Protein AF-A0AAW6PSM6-F1 (afdb_monomer_lite)

Foldseek 3Di:
DDPCDPVLVVVLVVLLCQQQNDQDPVPFDPDPLLVLLVVLLVLLVVLQVVLVVCVVVVHPCNVVSNVSSVVSNVVSCCSVPPPRRQRRNQVSCVVSVLDDPPDGDDPVCSVVSSVVSCCVSVVPD

Secondary structure (DSSP, 8-state):
-----HHHHHHHHHHHHHHHS---GGGS---HHHHHHHHHHHHHHHHHHHHHHHHHTT-TTHHHHHHHHHHHHHHHHHIIIIIIHHHHHHHHHHHTTSS-TTPPP-GGGHHHHHHHHHHHHHS--

pLDDT: mean 81.54, std 12.18, range [36.94, 96.75]

Sequence (125 aa):
MEILTLEKIETVAMKYNLAFGPSTIASGPNTKTYKLAIGFILLTVVFMVGSFAAQVADSKLTLPLCLIAAMFELIALYLLARRYEPEYRQFMLKKHGILGRETTYSRNRLEDYKSAWLKQHINAS

Radius of gyration: 21.11 Å; chains: 1; bounding box: 46×30×60 Å

Organism: Pseudomonas putida (NCBI:txid303)

Structure (mmCIF, N/CA/C/O backbone):
data_AF-A0AAW6PSM6-F1
#
_entry.id   AF-A0AAW6PSM6-F1
#
loop_
_atom_site.group_PDB
_atom_site.id
_atom_site.type_symbol
_atom_site.label_atom_id
_atom_site.label_alt_id
_atom_site.label_comp_id
_atom_site.label_asym_id
_atom_site.label_entity_id
_atom_site.label_seq_id
_atom_site.pdbx_PDB_ins_code
_atom_site.Cartn_x
_atom_site.Cartn_y
_atom_site.Cartn_z
_atom_site.occupancy
_atom_site.B_iso_or_equiv
_atom_site.auth_seq_id
_atom_site.auth_comp_id
_atom_site.auth_asym_id
_atom_site.auth_atom_id
_atom_site.pdbx_PDB_model_num
ATOM 1 N N . MET A 1 1 ? -30.497 11.644 27.706 1.00 42.72 1 MET A N 1
ATOM 2 C CA . MET A 1 1 ? -30.311 11.426 26.258 1.00 42.72 1 MET A CA 1
ATOM 3 C C . MET A 1 1 ? -29.526 12.634 25.765 1.00 42.72 1 MET A C 1
ATOM 5 O O . MET A 1 1 ? -30.122 13.686 25.575 1.00 42.72 1 MET A O 1
ATOM 9 N N . GLU A 1 2 ? -28.189 12.560 25.761 1.00 50.28 2 GLU A N 1
ATOM 10 C CA . GLU A 1 2 ? -27.368 13.675 25.264 1.00 50.28 2 GLU A CA 1
ATOM 11 C C . GLU A 1 2 ? -27.662 13.874 23.776 1.00 50.28 2 GLU A C 1
ATOM 13 O O . GLU A 1 2 ? -27.667 12.918 23.001 1.00 50.28 2 GLU A O 1
ATOM 18 N N . ILE A 1 3 ? -27.937 15.114 23.381 1.00 57.00 3 ILE A N 1
ATOM 19 C CA . ILE A 1 3 ? -28.139 15.474 21.982 1.00 57.00 3 ILE A CA 1
ATOM 20 C C . ILE A 1 3 ? -26.782 15.302 21.294 1.00 57.00 3 ILE A C 1
ATOM 22 O O . ILE A 1 3 ? -25.836 16.031 21.589 1.00 57.00 3 ILE A O 1
ATOM 26 N N . LEU A 1 4 ? -26.672 14.318 20.399 1.00 58.03 4 LEU A N 1
ATOM 27 C CA . LEU A 1 4 ? -25.551 14.200 19.471 1.00 58.03 4 LEU A CA 1
ATOM 28 C C . LEU A 1 4 ? -25.533 15.462 18.599 1.00 58.03 4 LEU A C 1
ATOM 30 O O . LEU A 1 4 ? -26.280 15.574 17.630 1.00 58.03 4 LEU A O 1
ATOM 34 N N . THR A 1 5 ? -24.719 16.443 18.979 1.00 72.00 5 THR A N 1
ATOM 35 C CA . THR A 1 5 ? -24.484 17.634 18.165 1.00 72.00 5 THR A CA 1
ATOM 36 C C . THR A 1 5 ? -23.773 17.228 16.874 1.00 72.00 5 THR A C 1
ATOM 38 O O . THR A 1 5 ? -22.952 16.307 16.870 1.00 72.00 5 THR A O 1
ATOM 41 N N . LEU A 1 6 ? -24.087 17.915 15.771 1.00 73.25 6 LEU A N 1
ATOM 42 C CA . LEU A 1 6 ? -23.507 17.658 14.445 1.00 73.25 6 LEU A CA 1
ATOM 43 C C . LEU A 1 6 ? -21.970 17.579 14.505 1.00 73.25 6 LEU A C 1
ATOM 45 O O . LEU A 1 6 ? -21.369 16.643 13.991 1.00 73.25 6 LEU A O 1
ATOM 49 N N . GLU A 1 7 ? -21.354 18.493 15.253 1.00 76.69 7 GLU A N 1
ATOM 50 C CA . GLU A 1 7 ? -19.906 18.573 15.468 1.00 76.69 7 GLU A CA 1
ATOM 51 C C . GLU A 1 7 ? -19.322 17.325 16.164 1.00 76.69 7 GLU A C 1
ATOM 53 O O . GLU A 1 7 ? -18.235 16.846 15.820 1.00 76.69 7 GLU A O 1
ATOM 58 N N . LYS A 1 8 ? -20.060 16.732 17.116 1.00 73.50 8 LYS A N 1
ATOM 59 C CA . LYS A 1 8 ? -19.659 15.499 17.817 1.00 73.50 8 LYS A CA 1
ATOM 60 C C . LYS A 1 8 ? -19.723 14.305 16.858 1.00 73.50 8 LYS A C 1
ATOM 62 O O . LYS A 1 8 ? -18.815 13.475 16.863 1.00 73.50 8 LYS A O 1
ATOM 67 N N . ILE A 1 9 ? -20.738 14.254 15.988 1.00 77.75 9 ILE A N 1
ATOM 68 C CA . ILE A 1 9 ? -20.869 13.231 14.936 1.00 77.75 9 ILE A CA 1
ATOM 69 C C . ILE A 1 9 ? -19.734 13.355 13.914 1.00 77.75 9 ILE A C 1
ATOM 71 O O . ILE A 1 9 ? -19.083 12.356 13.611 1.00 77.75 9 ILE A O 1
ATOM 75 N N . GLU A 1 10 ? -19.453 14.560 13.419 1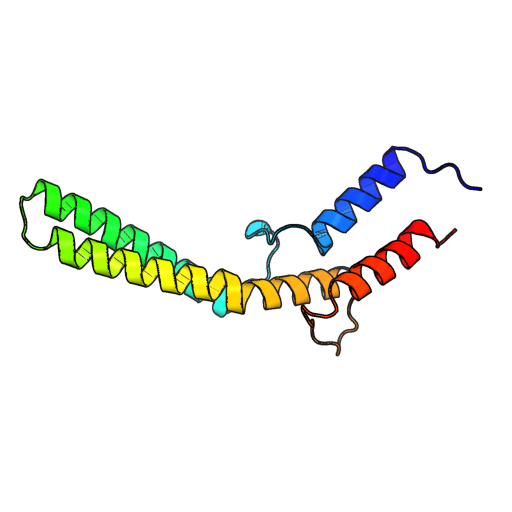.00 78.75 10 GLU A N 1
ATOM 76 C CA . GLU A 1 10 ? -18.374 14.811 12.454 1.00 78.75 10 GLU A CA 1
ATOM 77 C C . GLU A 1 10 ? -17.007 14.426 13.022 1.00 78.75 10 GLU A C 1
ATOM 79 O O . GLU A 1 10 ? -16.227 13.724 12.373 1.00 78.75 10 GLU A O 1
ATOM 84 N N . THR A 1 11 ? -16.745 14.787 14.279 1.00 80.06 11 THR A N 1
ATOM 85 C CA . THR A 1 11 ? -15.505 14.422 14.973 1.00 80.06 11 THR A CA 1
ATOM 86 C C . THR A 1 11 ? -15.357 12.903 15.107 1.00 80.06 11 THR A C 1
ATOM 88 O O . THR A 1 11 ? -14.270 12.354 14.894 1.00 80.06 11 THR A O 1
ATOM 91 N N . VAL A 1 12 ? -16.439 12.195 15.446 1.00 79.19 12 VAL A N 1
ATOM 92 C CA . VAL A 1 12 ? -16.444 10.727 15.542 1.00 79.19 12 VAL A CA 1
ATOM 93 C C . VAL A 1 12 ? -16.253 10.092 14.162 1.00 79.19 12 VAL A C 1
ATOM 95 O O . VAL A 1 12 ? -15.438 9.179 14.027 1.00 79.19 12 VAL A O 1
ATOM 98 N N . ALA A 1 13 ? -16.914 10.603 13.124 1.00 78.50 13 ALA A N 1
ATOM 99 C CA . ALA A 1 13 ? -16.772 10.121 11.752 1.00 78.50 13 ALA A CA 1
ATOM 100 C C . ALA A 1 13 ? -15.347 10.325 11.211 1.00 78.50 13 ALA A C 1
ATOM 102 O O . ALA A 1 13 ? -14.784 9.416 10.600 1.00 78.50 13 ALA A O 1
ATOM 103 N N . MET A 1 14 ? -14.718 11.469 11.497 1.00 78.75 14 MET A N 1
ATOM 104 C CA . MET A 1 14 ? -13.318 11.724 11.146 1.00 78.75 14 MET A CA 1
ATOM 105 C C . MET A 1 14 ? -12.370 10.733 11.824 1.00 78.75 14 MET A C 1
ATOM 107 O O . MET A 1 14 ? -11.510 10.153 11.159 1.00 78.75 14 MET A O 1
ATOM 111 N N . LYS A 1 15 ? -12.534 10.489 13.132 1.00 76.88 15 LYS A N 1
ATOM 112 C CA . LYS A 1 15 ? -11.720 9.503 13.867 1.00 76.88 15 LYS A CA 1
ATOM 113 C C . LYS A 1 15 ? -11.941 8.081 13.352 1.00 76.88 15 LYS A C 1
ATOM 115 O O . LYS A 1 15 ? -10.980 7.327 13.206 1.00 76.88 15 LYS A O 1
ATOM 120 N N . TYR A 1 16 ? -13.183 7.737 13.019 1.00 80.00 16 TYR A N 1
ATOM 121 C CA . TYR A 1 16 ? -13.517 6.455 12.410 1.00 80.00 16 TYR A CA 1
ATOM 122 C C . TYR A 1 1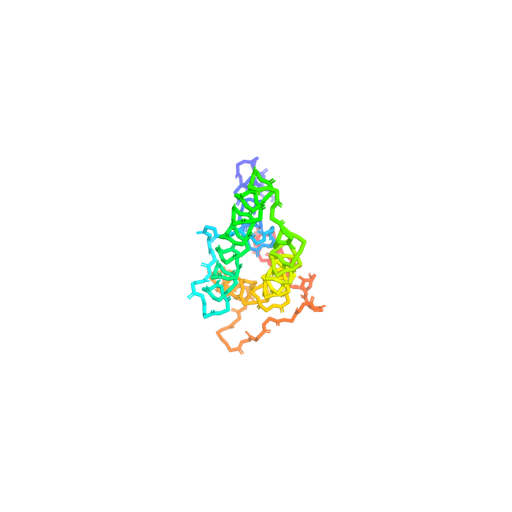6 ? -12.840 6.291 11.046 1.00 80.00 16 TYR A C 1
ATOM 124 O O . TYR A 1 16 ? -12.218 5.264 10.785 1.00 80.00 16 TYR A O 1
ATOM 132 N N . ASN A 1 17 ? -12.897 7.315 10.192 1.00 79.25 17 ASN A N 1
ATOM 133 C CA . ASN A 1 17 ? -12.261 7.286 8.879 1.00 79.25 17 ASN A CA 1
ATOM 134 C C . ASN A 1 17 ? -10.730 7.222 8.984 1.00 79.25 17 ASN A C 1
ATOM 136 O O . ASN A 1 17 ? -10.085 6.529 8.207 1.00 79.25 17 ASN A O 1
ATOM 140 N N . LEU A 1 18 ? -10.127 7.865 9.983 1.00 75.19 18 LEU A N 1
ATOM 141 C CA . LEU A 1 18 ? -8.695 7.716 10.239 1.00 75.19 18 LEU A CA 1
ATOM 142 C C . LEU A 1 18 ? -8.338 6.278 10.646 1.00 75.19 18 LEU A C 1
ATOM 144 O O . LEU A 1 18 ? -7.359 5.731 10.148 1.00 75.19 18 LEU A O 1
ATOM 148 N N . ALA A 1 19 ? -9.122 5.635 11.514 1.00 74.44 19 ALA A N 1
ATOM 149 C CA . ALA A 1 19 ? -8.832 4.278 11.981 1.00 74.44 19 ALA A CA 1
ATOM 150 C C . ALA A 1 19 ? -9.157 3.180 10.943 1.00 74.44 19 ALA A C 1
ATOM 152 O O . ALA A 1 19 ? -8.398 2.218 10.786 1.00 74.44 19 ALA A O 1
ATOM 153 N N . PHE A 1 20 ? -10.275 3.317 10.226 1.00 79.25 20 PHE A N 1
ATOM 154 C CA . PHE A 1 20 ? -10.859 2.272 9.374 1.00 79.25 20 PHE A CA 1
ATOM 155 C C . PHE A 1 20 ? -10.974 2.648 7.891 1.00 79.25 20 PHE A C 1
ATOM 157 O O . PHE A 1 20 ? -11.246 1.776 7.062 1.00 79.25 20 PHE A O 1
ATOM 164 N N . GLY A 1 21 ? -10.707 3.899 7.526 1.00 73.44 21 GLY A N 1
ATOM 165 C CA . GLY A 1 21 ? -10.724 4.365 6.141 1.00 73.44 21 GLY A CA 1
ATOM 166 C C . GLY A 1 21 ? -9.593 3.785 5.286 1.00 73.44 21 GLY A C 1
ATOM 167 O O . GLY A 1 21 ? -8.820 2.943 5.757 1.00 73.44 21 GLY A O 1
ATOM 168 N N . PRO A 1 22 ? -9.510 4.175 4.006 1.00 71.38 22 PRO A N 1
ATOM 169 C CA . PRO A 1 22 ? -8.480 3.700 3.088 1.00 71.38 22 PRO A CA 1
ATOM 170 C C . PRO A 1 22 ? -7.073 3.974 3.625 1.00 71.38 22 PRO A C 1
ATOM 172 O O . PRO A 1 22 ? -6.830 4.996 4.268 1.00 71.38 22 PRO A O 1
ATOM 175 N N . SER A 1 23 ? -6.129 3.077 3.338 1.00 65.25 23 SER A N 1
ATOM 176 C CA . SER A 1 23 ? -4.735 3.287 3.718 1.00 65.25 23 SER A CA 1
ATOM 177 C C . SER A 1 23 ? -4.185 4.531 3.030 1.00 65.25 23 SER A C 1
ATOM 179 O O . SER A 1 23 ? -4.065 4.560 1.805 1.00 65.25 23 SER A O 1
ATOM 181 N N . THR A 1 24 ? -3.831 5.547 3.812 1.00 65.50 24 THR A N 1
ATOM 182 C CA . THR A 1 24 ? -3.184 6.748 3.283 1.00 65.50 24 THR A CA 1
ATOM 183 C C . THR A 1 24 ? -1.683 6.663 3.502 1.00 65.50 24 THR A C 1
ATOM 185 O O . THR A 1 24 ? -1.206 6.488 4.623 1.00 65.50 24 THR A O 1
ATOM 188 N N . ILE A 1 25 ? -0.931 6.830 2.415 1.00 61.53 25 ILE A N 1
ATOM 189 C CA . ILE A 1 25 ? 0.537 6.803 2.417 1.00 61.53 25 ILE A CA 1
ATOM 190 C C . ILE A 1 25 ? 1.117 7.842 3.399 1.00 61.53 25 ILE A C 1
ATOM 192 O O . ILE A 1 25 ? 2.121 7.582 4.055 1.00 61.53 25 ILE A O 1
ATOM 196 N N . ALA A 1 26 ? 0.445 8.985 3.573 1.00 61.97 26 ALA A N 1
ATOM 197 C CA . ALA A 1 26 ? 0.898 10.080 4.432 1.00 61.97 26 ALA A CA 1
ATOM 198 C C . ALA A 1 26 ? 0.851 9.783 5.945 1.00 61.97 26 ALA A C 1
ATOM 200 O O . ALA A 1 26 ? 1.595 10.393 6.707 1.00 61.97 26 ALA A O 1
ATOM 201 N N . SER A 1 27 ? -0.018 8.872 6.400 1.00 63.53 27 SER A N 1
ATOM 202 C CA . SER A 1 27 ? -0.213 8.588 7.835 1.00 63.53 27 SER A CA 1
ATOM 203 C C . SER A 1 27 ? 0.316 7.218 8.268 1.00 63.53 27 SER A C 1
ATOM 205 O O . SER A 1 27 ? 0.165 6.825 9.428 1.00 63.53 27 SER A O 1
ATOM 207 N N . GLY A 1 28 ? 0.915 6.484 7.331 1.00 67.19 28 GLY A N 1
ATOM 208 C CA . GLY A 1 28 ? 1.297 5.098 7.519 1.00 67.19 28 GLY A CA 1
ATOM 209 C C . GLY A 1 28 ? 2.674 4.897 8.151 1.00 67.19 28 GLY A C 1
ATOM 210 O O . GLY A 1 28 ? 3.531 5.781 8.109 1.00 67.19 28 GLY A O 1
ATOM 211 N N . PRO A 1 29 ? 2.921 3.717 8.744 1.00 78.19 29 PRO A N 1
ATOM 212 C CA . PRO A 1 29 ? 4.220 3.395 9.314 1.00 78.19 29 PRO A CA 1
ATOM 213 C C . PRO A 1 29 ? 5.276 3.269 8.206 1.00 78.19 29 PRO A C 1
ATOM 215 O O . PRO A 1 29 ? 5.020 2.690 7.150 1.00 78.19 29 PRO A O 1
ATOM 218 N N . ASN A 1 30 ? 6.486 3.774 8.455 1.00 82.38 30 ASN A N 1
ATOM 219 C CA . ASN A 1 30 ? 7.604 3.686 7.511 1.00 82.38 30 ASN A CA 1
ATOM 220 C C . ASN A 1 30 ? 8.315 2.323 7.623 1.00 82.38 30 ASN A C 1
ATOM 222 O O . ASN A 1 30 ? 9.442 2.219 8.116 1.00 82.38 30 ASN A O 1
ATOM 226 N N . THR A 1 31 ? 7.616 1.255 7.234 1.00 85.44 31 THR A N 1
ATOM 227 C CA . THR A 1 31 ? 8.107 -0.125 7.346 1.00 85.44 31 THR A CA 1
ATOM 228 C C . THR A 1 31 ? 9.073 -0.487 6.216 1.00 85.44 31 THR A C 1
ATOM 230 O O . THR A 1 31 ? 9.147 0.182 5.184 1.00 85.44 31 THR A O 1
ATOM 233 N N . LYS A 1 32 ? 9.839 -1.575 6.386 1.00 87.12 32 LYS A N 1
ATOM 234 C CA . LYS A 1 32 ? 10.717 -2.093 5.317 1.00 87.12 32 LYS A CA 1
ATOM 235 C C . LYS A 1 32 ? 9.916 -2.435 4.056 1.00 87.12 32 LYS A C 1
ATOM 237 O O . LYS A 1 32 ? 10.360 -2.116 2.959 1.00 87.12 32 LYS A O 1
ATOM 242 N N . THR A 1 33 ? 8.731 -3.021 4.226 1.00 87.50 33 THR A N 1
ATOM 243 C CA . THR A 1 33 ? 7.784 -3.342 3.152 1.00 87.50 33 THR A CA 1
ATOM 244 C C . THR A 1 33 ? 7.387 -2.097 2.363 1.00 87.50 33 THR A C 1
ATOM 246 O O . THR A 1 33 ? 7.447 -2.109 1.136 1.00 87.50 33 THR A O 1
ATOM 249 N N . TYR A 1 34 ? 7.046 -1.007 3.059 1.00 87.12 34 TYR A N 1
ATOM 250 C CA . TYR A 1 34 ? 6.728 0.273 2.429 1.00 87.12 34 TYR A CA 1
ATOM 251 C C . TYR A 1 34 ? 7.900 0.807 1.601 1.00 87.12 34 TYR A C 1
ATOM 253 O O . TYR A 1 34 ? 7.741 1.101 0.420 1.00 87.12 34 TYR A O 1
ATOM 261 N N . LYS A 1 35 ? 9.102 0.864 2.191 1.00 87.94 35 LYS A N 1
ATOM 262 C CA . LYS A 1 35 ? 10.308 1.338 1.493 1.00 87.94 35 LYS A CA 1
ATOM 263 C C . LYS A 1 35 ? 10.617 0.509 0.247 1.00 87.94 35 LYS A C 1
ATOM 265 O O . LYS A 1 35 ? 10.950 1.077 -0.788 1.00 87.94 35 LYS A O 1
ATOM 270 N N . LEU A 1 36 ? 10.479 -0.815 0.338 1.00 90.88 36 LEU A N 1
ATOM 271 C CA . LEU A 1 36 ? 10.653 -1.714 -0.804 1.00 90.88 36 LEU A CA 1
ATOM 272 C C . LEU A 1 36 ? 9.620 -1.439 -1.898 1.00 90.88 36 LEU A C 1
ATOM 274 O O . LEU A 1 36 ? 10.001 -1.307 -3.056 1.00 90.88 36 LEU A O 1
ATOM 278 N N . ALA A 1 37 ? 8.339 -1.300 -1.546 1.00 90.00 37 ALA A N 1
ATOM 279 C CA . ALA A 1 37 ? 7.290 -1.002 -2.517 1.00 90.00 37 ALA A CA 1
ATOM 280 C C . ALA A 1 37 ? 7.529 0.331 -3.241 1.00 90.00 37 ALA A C 1
ATOM 282 O O . ALA A 1 37 ? 7.448 0.379 -4.465 1.00 90.00 37 ALA A O 1
ATOM 283 N N . ILE A 1 38 ? 7.903 1.388 -2.511 1.00 91.25 38 ILE A N 1
ATOM 284 C CA . ILE A 1 38 ? 8.277 2.677 -3.111 1.00 91.25 38 ILE A CA 1
ATOM 285 C C . ILE A 1 38 ? 9.498 2.526 -4.027 1.00 91.25 38 ILE A C 1
ATOM 287 O O . ILE A 1 38 ? 9.509 3.086 -5.118 1.00 91.25 38 ILE A O 1
ATOM 291 N N . GLY A 1 39 ? 10.496 1.728 -3.636 1.00 92.62 39 GLY A N 1
ATOM 292 C CA . GLY A 1 39 ? 11.640 1.411 -4.494 1.00 92.62 39 GLY A CA 1
ATOM 293 C C . GLY A 1 39 ? 11.229 0.766 -5.822 1.00 92.62 39 GLY A C 1
ATOM 294 O O . GLY A 1 39 ? 11.699 1.182 -6.877 1.00 92.62 39 GLY A O 1
ATOM 295 N N . PHE A 1 40 ? 10.302 -0.194 -5.792 1.00 94.81 40 PHE A N 1
ATOM 296 C CA . PHE A 1 40 ? 9.764 -0.818 -7.005 1.00 94.81 40 PHE A CA 1
ATOM 297 C C . PHE A 1 40 ? 8.934 0.147 -7.864 1.00 94.81 40 PHE A C 1
ATOM 299 O O . PHE A 1 40 ? 9.028 0.099 -9.090 1.00 94.81 40 PHE A O 1
ATOM 306 N N . ILE A 1 41 ? 8.184 1.069 -7.253 1.00 93.56 41 ILE A N 1
ATOM 307 C CA . ILE A 1 41 ? 7.480 2.135 -7.989 1.00 93.56 41 ILE A CA 1
ATOM 308 C C . ILE A 1 41 ? 8.487 3.048 -8.691 1.00 93.56 41 ILE A C 1
ATOM 310 O O . ILE A 1 41 ? 8.332 3.344 -9.871 1.00 93.56 41 ILE A O 1
ATOM 314 N N . LEU A 1 42 ? 9.556 3.456 -8.004 1.00 95.62 42 LEU A N 1
ATOM 315 C CA . LEU A 1 42 ? 10.605 4.278 -8.609 1.00 95.62 42 LEU A CA 1
ATOM 316 C C . LEU A 1 42 ? 11.285 3.554 -9.776 1.00 95.62 42 LEU A C 1
ATOM 318 O O . LEU A 1 42 ? 11.479 4.153 -10.830 1.00 95.62 42 LEU A O 1
ATOM 322 N N . LEU A 1 43 ? 11.586 2.260 -9.626 1.00 94.88 43 LEU A N 1
ATOM 323 C CA . LEU A 1 43 ? 12.112 1.446 -10.724 1.00 94.88 43 LEU A CA 1
ATOM 324 C C . LEU A 1 43 ? 11.131 1.387 -11.898 1.00 94.88 43 LEU A C 1
ATOM 326 O O . LEU A 1 43 ? 11.541 1.603 -13.033 1.00 94.88 43 LEU A O 1
ATOM 330 N N . THR A 1 44 ? 9.840 1.179 -11.638 1.00 95.75 44 THR A N 1
ATOM 331 C CA . THR A 1 44 ? 8.792 1.210 -12.673 1.00 95.75 44 THR A CA 1
ATOM 332 C C . THR A 1 44 ? 8.868 2.501 -13.486 1.00 95.75 44 THR A C 1
ATOM 334 O O . THR A 1 44 ? 8.949 2.449 -14.711 1.00 95.75 44 THR A O 1
ATOM 337 N N . VAL A 1 45 ? 8.932 3.656 -12.814 1.00 95.50 45 VAL A N 1
ATOM 338 C CA . VAL A 1 45 ? 9.036 4.968 -13.470 1.00 95.50 45 VAL A CA 1
ATOM 339 C C . VAL A 1 45 ? 10.317 5.080 -14.299 1.00 95.50 45 VAL A C 1
ATOM 341 O O . VAL A 1 45 ? 10.260 5.515 -15.446 1.00 95.50 45 VAL A O 1
ATOM 344 N N . VAL A 1 46 ? 11.465 4.651 -13.766 1.00 96.38 46 VAL A N 1
ATOM 345 C CA . VAL A 1 46 ? 12.751 4.690 -14.485 1.00 96.38 46 VAL A CA 1
ATOM 346 C C . VAL A 1 46 ? 12.695 3.862 -15.769 1.00 96.38 46 VAL A C 1
ATOM 348 O O . VAL A 1 46 ? 13.078 4.348 -16.833 1.00 96.38 46 VAL A O 1
ATOM 351 N N . PHE A 1 47 ? 12.185 2.632 -15.698 1.00 94.50 47 PHE A N 1
ATOM 352 C CA . PHE A 1 47 ? 12.068 1.760 -16.867 1.00 94.50 47 PHE A CA 1
ATOM 353 C C . PHE A 1 47 ? 11.011 2.255 -17.859 1.00 94.50 47 PHE A C 1
ATOM 355 O O . PHE A 1 47 ? 11.217 2.143 -19.066 1.00 94.50 47 PHE A O 1
ATOM 362 N N . MET A 1 48 ? 9.929 2.873 -17.381 1.00 94.56 48 MET A N 1
ATOM 363 C CA . MET A 1 48 ? 8.924 3.501 -18.237 1.00 94.56 48 MET A CA 1
ATOM 364 C C . MET A 1 48 ? 9.518 4.685 -19.012 1.00 94.56 48 MET A C 1
ATOM 366 O O . MET A 1 48 ? 9.394 4.737 -20.234 1.00 94.56 48 MET A O 1
ATOM 370 N N . VAL A 1 49 ? 10.248 5.585 -18.346 1.00 94.50 49 VAL A N 1
ATOM 371 C CA . VAL A 1 49 ? 10.965 6.693 -19.007 1.00 94.50 49 VAL A CA 1
ATOM 372 C C . VAL A 1 49 ? 12.009 6.159 -19.991 1.00 94.50 49 VAL A C 1
ATOM 374 O O . VAL A 1 49 ? 12.101 6.643 -21.119 1.00 94.50 49 VAL A O 1
ATOM 377 N N . GLY A 1 50 ? 12.747 5.113 -19.610 1.00 92.75 50 GLY A N 1
ATOM 378 C CA . GLY A 1 50 ? 13.675 4.428 -20.507 1.00 92.75 50 GLY A CA 1
ATOM 379 C C . GLY A 1 50 ? 12.985 3.856 -21.748 1.00 92.75 50 GLY A C 1
ATOM 380 O O . GLY A 1 50 ? 13.516 3.968 -22.851 1.00 92.75 50 GLY A O 1
ATOM 381 N N . SER A 1 51 ? 11.783 3.293 -21.595 1.00 93.69 51 SER A N 1
ATOM 382 C CA . SER A 1 51 ? 11.010 2.758 -22.720 1.00 93.69 51 SER A CA 1
ATOM 383 C C . SER A 1 51 ? 10.578 3.851 -23.700 1.00 93.69 51 SER A C 1
ATOM 385 O O . SER A 1 51 ? 10.678 3.643 -24.909 1.00 93.69 51 SER A O 1
ATOM 387 N N . PHE A 1 52 ? 10.207 5.038 -23.203 1.00 92.19 52 PHE A N 1
ATOM 388 C CA . PHE A 1 52 ? 9.917 6.200 -24.045 1.00 92.19 52 PHE A CA 1
ATOM 389 C C . PHE A 1 52 ? 11.152 6.653 -24.825 1.00 92.19 52 PHE A C 1
ATOM 391 O O . PHE A 1 52 ? 11.069 6.860 -26.033 1.00 92.19 52 PHE A O 1
ATOM 398 N N . ALA A 1 53 ? 12.313 6.747 -24.170 1.00 93.06 53 ALA A N 1
ATOM 399 C CA . ALA A 1 53 ? 13.558 7.105 -24.849 1.00 93.06 53 ALA A CA 1
ATOM 400 C C . ALA A 1 53 ? 13.933 6.082 -25.937 1.00 93.06 53 ALA A C 1
ATOM 402 O O . ALA A 1 53 ? 14.311 6.462 -27.044 1.00 93.06 53 ALA A O 1
ATOM 403 N N . ALA A 1 54 ? 13.772 4.785 -25.652 1.00 91.12 54 ALA A N 1
ATOM 404 C CA . ALA A 1 54 ? 13.999 3.719 -26.624 1.00 91.12 54 ALA A CA 1
ATOM 405 C C . ALA A 1 54 ? 13.012 3.776 -27.799 1.00 91.12 54 ALA A C 1
ATOM 407 O O . ALA A 1 54 ? 13.414 3.531 -28.933 1.00 91.12 54 ALA A O 1
ATOM 408 N N . GLN A 1 55 ? 11.750 4.137 -27.543 1.00 92.38 55 GLN A N 1
ATOM 409 C CA . GLN A 1 55 ? 10.735 4.298 -28.585 1.00 92.38 55 GLN A CA 1
ATOM 410 C C . GLN A 1 55 ? 11.069 5.461 -29.524 1.00 92.38 55 GLN A C 1
ATOM 412 O O . GLN A 1 55 ? 10.983 5.305 -30.737 1.00 92.38 55 GLN A O 1
ATOM 417 N N . VAL A 1 56 ? 11.496 6.606 -28.980 1.00 92.62 56 VAL A N 1
ATOM 418 C CA . VAL A 1 56 ? 11.919 7.772 -29.778 1.00 92.62 56 VAL A CA 1
ATOM 419 C C . VAL A 1 56 ? 13.153 7.456 -30.628 1.00 92.62 56 VAL A C 1
ATOM 421 O O . VAL A 1 56 ? 13.281 7.959 -31.740 1.00 92.62 56 VAL A O 1
ATOM 424 N N . ALA A 1 57 ? 14.048 6.604 -30.127 1.00 91.19 57 ALA A N 1
ATOM 425 C CA . ALA A 1 57 ? 15.246 6.166 -30.839 1.00 91.19 57 ALA A CA 1
ATOM 426 C C . ALA A 1 57 ? 15.008 4.998 -31.823 1.00 91.19 57 ALA A C 1
ATOM 428 O O . ALA A 1 57 ? 15.983 4.451 -32.335 1.00 91.19 57 ALA A O 1
ATOM 429 N N . ASP A 1 58 ? 13.753 4.583 -32.042 1.00 87.50 58 ASP A N 1
ATOM 430 C CA . ASP A 1 58 ? 13.358 3.419 -32.857 1.00 87.50 58 ASP A CA 1
ATOM 431 C C . ASP A 1 58 ? 14.133 2.131 -32.490 1.00 87.50 58 ASP A C 1
ATOM 433 O O . ASP A 1 58 ? 14.551 1.315 -33.317 1.00 87.50 58 ASP A O 1
ATOM 437 N N . SER A 1 59 ? 14.394 1.972 -31.189 1.00 87.44 59 SER A N 1
ATOM 438 C CA . SER A 1 59 ? 15.168 0.867 -30.636 1.00 87.44 59 SER A CA 1
ATOM 439 C C . SER A 1 59 ? 14.284 -0.341 -30.343 1.00 87.44 59 SER A C 1
ATOM 441 O O . SER A 1 59 ? 13.206 -0.237 -29.759 1.00 87.44 59 SER A O 1
ATOM 443 N N . LYS A 1 60 ? 14.808 -1.545 -30.604 1.00 90.81 60 LYS A N 1
ATOM 444 C CA . LYS A 1 60 ? 14.149 -2.818 -30.247 1.00 90.81 60 LYS A CA 1
ATOM 445 C C . LYS A 1 60 ? 14.020 -3.046 -28.730 1.00 90.81 60 LYS A C 1
ATOM 447 O O . LYS A 1 60 ? 13.447 -4.049 -28.309 1.00 90.81 60 LYS A O 1
ATOM 452 N N . LEU A 1 61 ? 14.553 -2.141 -27.906 1.00 90.44 61 LEU A N 1
ATOM 453 C CA . LEU A 1 61 ? 14.530 -2.228 -26.445 1.00 90.44 61 LEU A CA 1
ATOM 454 C C . LEU A 1 61 ? 13.228 -1.724 -25.807 1.00 90.44 61 LEU A C 1
ATOM 456 O O . LEU A 1 61 ? 13.007 -2.008 -24.631 1.00 90.44 61 LEU A O 1
ATOM 460 N N . THR A 1 62 ? 12.349 -1.035 -26.543 1.00 92.38 62 THR A N 1
ATOM 461 C CA . THR A 1 62 ? 11.092 -0.495 -25.991 1.00 92.38 62 THR A CA 1
ATOM 462 C C . THR A 1 62 ? 10.249 -1.571 -25.310 1.00 92.38 62 THR A C 1
ATOM 464 O O . THR A 1 62 ? 9.878 -1.422 -24.148 1.00 92.38 62 THR A O 1
ATOM 467 N N . LEU A 1 63 ? 9.996 -2.688 -26.000 1.00 91.62 63 LEU A N 1
ATOM 468 C CA . LEU A 1 63 ? 9.134 -3.755 -25.490 1.00 91.62 63 LEU A CA 1
ATOM 469 C C . LEU A 1 63 ? 9.728 -4.472 -24.257 1.00 91.62 63 LEU A C 1
ATOM 471 O O . LEU A 1 63 ? 9.015 -4.588 -23.258 1.00 91.62 63 LEU A O 1
ATOM 475 N N . PRO A 1 64 ? 11.017 -4.879 -24.242 1.00 94.62 64 PRO A N 1
ATOM 476 C CA . PRO A 1 64 ? 11.668 -5.371 -23.027 1.00 94.62 64 PRO A CA 1
ATOM 477 C C . PRO A 1 64 ? 11.583 -4.406 -21.837 1.00 94.62 64 PRO A C 1
ATOM 479 O O . PRO A 1 64 ? 11.285 -4.837 -20.725 1.00 94.62 64 PRO A O 1
ATOM 482 N N . LEU A 1 65 ? 11.803 -3.104 -22.052 1.00 93.75 65 LEU A N 1
ATOM 483 C CA . LEU A 1 65 ? 11.758 -2.103 -20.980 1.00 93.75 65 LEU A CA 1
ATOM 484 C C . LEU A 1 65 ? 10.341 -1.926 -20.417 1.00 93.75 65 LEU A C 1
ATOM 486 O O . LEU A 1 65 ? 10.181 -1.868 -19.198 1.00 93.75 65 LEU A O 1
ATOM 490 N N . CYS A 1 66 ? 9.312 -1.919 -21.272 1.00 94.19 66 CYS A N 1
ATOM 491 C CA . CYS A 1 66 ? 7.915 -1.895 -20.830 1.00 94.19 66 CYS A CA 1
ATOM 492 C C . CYS A 1 66 ? 7.548 -3.135 -20.002 1.00 94.19 66 CYS A C 1
ATOM 494 O O . CYS A 1 66 ? 6.887 -3.007 -18.973 1.00 94.19 66 CYS A O 1
ATOM 496 N N . LEU A 1 67 ? 7.990 -4.328 -20.417 1.00 95.94 67 LEU A N 1
ATOM 497 C CA . LEU A 1 67 ? 7.737 -5.565 -19.670 1.00 95.94 67 LEU A CA 1
ATOM 498 C C . LEU A 1 67 ? 8.393 -5.532 -18.285 1.00 95.94 67 LEU A C 1
ATOM 500 O O . LEU A 1 67 ? 7.757 -5.893 -17.295 1.00 95.94 67 LEU A O 1
ATOM 504 N N . ILE A 1 68 ? 9.637 -5.053 -18.201 1.00 94.75 68 ILE A N 1
ATOM 505 C CA . ILE A 1 68 ? 10.344 -4.896 -16.924 1.00 94.75 68 ILE A CA 1
ATOM 506 C C . ILE A 1 68 ? 9.623 -3.882 -16.025 1.00 94.75 68 ILE A C 1
ATOM 508 O O . ILE A 1 68 ? 9.424 -4.155 -14.840 1.00 94.75 68 ILE A O 1
ATOM 512 N N . ALA A 1 69 ? 9.183 -2.745 -16.576 1.00 95.12 69 ALA A N 1
ATOM 513 C CA . ALA A 1 69 ? 8.407 -1.755 -15.830 1.00 95.12 69 ALA A CA 1
ATOM 514 C C . ALA A 1 69 ? 7.116 -2.369 -15.262 1.00 95.12 69 ALA A C 1
ATOM 516 O O . ALA A 1 69 ? 6.878 -2.284 -14.058 1.00 95.12 69 ALA A O 1
ATOM 517 N N . ALA A 1 70 ? 6.339 -3.072 -16.092 1.00 95.25 70 ALA A N 1
ATOM 518 C CA . ALA A 1 70 ? 5.100 -3.724 -15.669 1.00 95.25 70 ALA A CA 1
ATOM 519 C C . ALA A 1 70 ? 5.333 -4.776 -14.569 1.00 95.25 70 ALA A C 1
ATOM 521 O O . ALA A 1 70 ? 4.548 -4.883 -13.626 1.00 95.25 70 ALA A O 1
ATOM 522 N N . MET A 1 71 ? 6.431 -5.536 -14.641 1.00 96.75 71 MET A N 1
ATOM 523 C CA . MET A 1 71 ? 6.795 -6.479 -13.581 1.00 96.75 71 MET A CA 1
ATOM 524 C C . MET A 1 71 ? 7.061 -5.776 -12.247 1.00 96.75 71 MET A C 1
ATOM 526 O O . MET A 1 71 ? 6.567 -6.227 -11.210 1.00 96.75 71 MET A O 1
ATOM 530 N N . PHE A 1 72 ? 7.824 -4.681 -12.251 1.00 95.56 72 PHE A N 1
ATOM 531 C CA . PHE A 1 72 ? 8.082 -3.921 -11.028 1.00 95.56 72 PHE A CA 1
ATOM 532 C C . PHE A 1 72 ? 6.811 -3.292 -10.456 1.00 95.56 72 PHE A C 1
ATOM 534 O O . PHE A 1 72 ? 6.629 -3.316 -9.237 1.00 95.56 72 PHE A O 1
ATOM 541 N N . GLU A 1 73 ? 5.901 -2.828 -11.309 1.00 94.19 73 GLU A N 1
ATOM 542 C CA . GLU A 1 73 ? 4.611 -2.291 -10.881 1.00 94.19 73 GLU A CA 1
ATOM 543 C C . GLU A 1 73 ? 3.761 -3.360 -10.187 1.00 94.19 73 GLU A C 1
ATOM 545 O O . GLU A 1 73 ? 3.266 -3.146 -9.079 1.00 94.19 73 GLU A O 1
ATOM 550 N N . LEU A 1 74 ? 3.658 -4.555 -10.778 1.00 95.00 74 LEU A N 1
ATOM 551 C CA . LEU A 1 74 ? 2.931 -5.677 -10.181 1.00 95.00 74 LEU A CA 1
ATOM 552 C C . LEU A 1 74 ? 3.513 -6.079 -8.820 1.00 95.00 74 LEU A C 1
ATOM 554 O O . LEU A 1 74 ? 2.762 -6.335 -7.875 1.00 95.00 74 LEU A O 1
ATOM 558 N N . ILE A 1 75 ? 4.843 -6.097 -8.691 1.00 93.88 75 ILE A N 1
ATOM 559 C CA . ILE A 1 75 ? 5.517 -6.379 -7.416 1.00 93.88 75 ILE A CA 1
ATOM 560 C C . ILE A 1 75 ? 5.203 -5.284 -6.388 1.00 93.88 75 ILE A C 1
ATOM 562 O O . ILE A 1 75 ? 4.879 -5.600 -5.240 1.00 93.88 75 ILE A O 1
ATOM 566 N N . ALA A 1 76 ? 5.255 -4.009 -6.780 1.00 91.44 76 ALA A N 1
ATOM 567 C CA . ALA A 1 76 ? 4.928 -2.894 -5.898 1.00 91.44 76 ALA A CA 1
ATOM 568 C C . ALA A 1 76 ? 3.479 -2.957 -5.399 1.00 91.44 76 ALA A C 1
ATOM 570 O O . ALA A 1 76 ? 3.235 -2.852 -4.194 1.00 91.44 76 ALA A O 1
ATOM 571 N N . LEU A 1 77 ? 2.526 -3.185 -6.306 1.00 92.19 77 LEU A N 1
ATOM 572 C CA . LEU A 1 77 ? 1.109 -3.331 -5.978 1.00 92.19 77 LEU A CA 1
ATOM 573 C C . LEU A 1 77 ? 0.874 -4.516 -5.043 1.00 92.19 77 LEU A C 1
ATOM 575 O O . LEU A 1 77 ? 0.146 -4.391 -4.058 1.00 92.19 77 LEU A O 1
ATOM 579 N N . TYR A 1 78 ? 1.534 -5.648 -5.296 1.00 92.25 78 TYR A N 1
ATOM 580 C CA . TYR A 1 78 ? 1.467 -6.806 -4.413 1.00 92.25 78 TYR A CA 1
ATOM 581 C C . TYR A 1 78 ? 1.994 -6.485 -3.009 1.00 92.25 78 TYR A C 1
ATOM 583 O O . T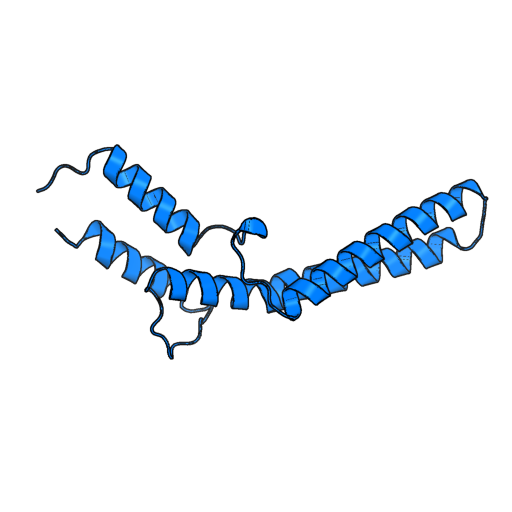YR A 1 78 ? 1.326 -6.785 -2.016 1.00 92.25 78 TYR A O 1
ATOM 591 N N . LEU A 1 79 ? 3.163 -5.845 -2.902 1.00 90.31 79 LEU A N 1
ATOM 592 C CA . LEU A 1 79 ? 3.733 -5.452 -1.613 1.00 90.31 79 LEU A CA 1
ATOM 593 C C . LEU A 1 79 ? 2.817 -4.477 -0.867 1.00 90.31 79 LEU A C 1
ATOM 595 O O . LEU A 1 79 ? 2.593 -4.659 0.329 1.00 90.31 79 LEU A O 1
ATOM 599 N N . LEU A 1 80 ? 2.233 -3.497 -1.557 1.00 88.50 80 LEU A N 1
ATOM 600 C CA . LEU A 1 80 ? 1.308 -2.546 -0.944 1.00 88.50 80 LEU A CA 1
ATOM 601 C C . LEU A 1 80 ? 0.022 -3.225 -0.462 1.00 88.50 80 LEU A C 1
ATOM 603 O O . LEU A 1 80 ? -0.326 -3.128 0.714 1.00 88.50 80 LEU A O 1
ATOM 607 N N . ALA A 1 81 ? -0.661 -3.956 -1.341 1.00 86.19 81 ALA A N 1
ATOM 608 C CA . ALA A 1 81 ? -1.969 -4.527 -1.043 1.00 86.19 81 ALA A CA 1
ATOM 609 C C . ALA A 1 81 ? -1.902 -5.718 -0.076 1.00 86.19 81 ALA A C 1
ATOM 611 O O . ALA A 1 81 ? -2.779 -5.891 0.765 1.00 86.19 81 ALA A O 1
ATOM 612 N N . ARG A 1 82 ? -0.884 -6.581 -0.184 1.00 86.12 82 ARG A N 1
ATOM 613 C CA . ARG A 1 82 ? -0.833 -7.831 0.597 1.00 86.12 82 ARG A CA 1
ATOM 614 C C . ARG A 1 82 ? 0.030 -7.752 1.840 1.00 86.12 82 ARG A C 1
ATOM 616 O O . ARG A 1 82 ? -0.238 -8.493 2.784 1.00 86.12 82 ARG A O 1
ATOM 623 N N . ARG A 1 83 ? 1.066 -6.914 1.852 1.00 85.75 83 ARG A N 1
ATOM 624 C CA . ARG A 1 83 ? 2.016 -6.844 2.971 1.00 85.75 83 ARG A CA 1
ATOM 625 C C . ARG A 1 83 ? 1.873 -5.544 3.751 1.00 85.75 83 ARG A C 1
ATOM 627 O O . ARG A 1 83 ? 1.703 -5.594 4.964 1.00 85.75 83 ARG A O 1
ATOM 634 N N . TYR A 1 84 ? 1.860 -4.404 3.066 1.00 86.12 84 TYR A N 1
ATOM 635 C CA . TYR A 1 84 ? 1.793 -3.106 3.727 1.00 86.12 84 TYR A CA 1
ATOM 636 C C . TYR A 1 84 ? 0.405 -2.785 4.290 1.00 86.12 84 TYR A C 1
ATOM 638 O O . TYR A 1 84 ? 0.320 -2.284 5.404 1.00 86.12 84 TYR A O 1
ATOM 646 N N . GLU A 1 85 ? -0.685 -3.099 3.579 1.00 83.8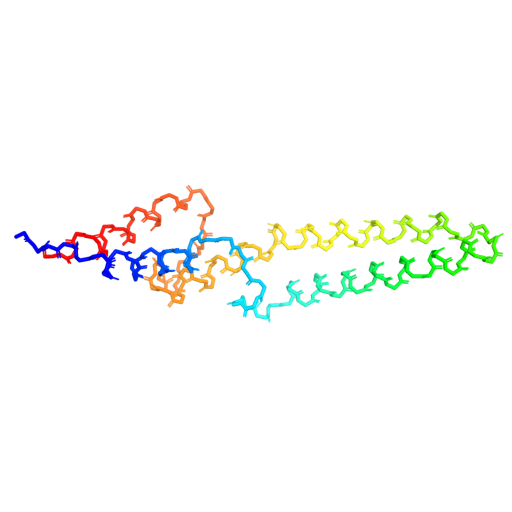1 85 GLU A N 1
ATOM 647 C CA . GLU A 1 85 ? -2.049 -2.827 4.063 1.00 83.81 85 GLU A CA 1
ATOM 648 C C . GLU A 1 85 ? -2.305 -3.446 5.461 1.00 83.81 85 GLU A C 1
ATOM 650 O O . GLU A 1 85 ? -2.746 -2.717 6.354 1.00 83.81 85 GLU A O 1
ATOM 655 N N . PRO A 1 86 ? -1.977 -4.729 5.736 1.00 82.38 86 PRO A N 1
ATOM 656 C CA . PRO A 1 86 ? -2.072 -5.285 7.089 1.00 82.38 86 PRO A CA 1
ATOM 657 C C . PRO A 1 86 ? -1.206 -4.567 8.133 1.00 82.38 86 PRO A C 1
ATOM 659 O O . PRO A 1 86 ? -1.673 -4.334 9.248 1.00 82.38 86 PRO A O 1
ATOM 662 N N . GLU A 1 87 ? 0.033 -4.202 7.785 1.00 85.00 87 GLU A N 1
ATOM 663 C CA . GLU A 1 87 ? 0.950 -3.476 8.677 1.00 85.00 87 GLU A CA 1
ATOM 664 C C . GLU A 1 87 ? 0.398 -2.083 9.023 1.00 85.00 87 GLU A C 1
ATOM 666 O O . GLU A 1 87 ? 0.378 -1.682 10.190 1.00 85.00 87 GLU A O 1
ATOM 671 N N . TYR A 1 88 ? -0.114 -1.370 8.018 1.00 84.62 88 TYR A N 1
ATOM 672 C CA . TYR A 1 88 ? -0.783 -0.081 8.163 1.00 84.62 88 TYR A CA 1
ATOM 673 C C . TYR A 1 88 ? -2.009 -0.195 9.074 1.00 84.62 88 TYR A C 1
ATOM 675 O O . TYR A 1 88 ? -2.152 0.572 10.027 1.00 84.62 88 TYR A O 1
ATOM 683 N N . ARG A 1 89 ? -2.874 -1.187 8.825 1.00 82.19 89 ARG A N 1
ATOM 684 C CA . ARG A 1 89 ? -4.076 -1.442 9.634 1.00 82.19 89 ARG A CA 1
ATOM 685 C C . ARG A 1 89 ? -3.721 -1.733 11.083 1.00 82.19 89 ARG A C 1
ATOM 687 O O . ARG A 1 89 ? -4.314 -1.147 11.983 1.00 82.19 89 ARG A O 1
ATOM 694 N N . GLN A 1 90 ? -2.729 -2.584 11.320 1.00 84.25 90 GLN A N 1
ATOM 695 C CA . GLN A 1 90 ? -2.276 -2.887 12.672 1.00 84.25 90 GLN A CA 1
ATOM 696 C C . GLN A 1 90 ? -1.741 -1.638 13.383 1.00 84.25 90 GLN A C 1
ATOM 698 O O . GLN A 1 90 ? -2.070 -1.413 14.547 1.00 84.25 90 GLN A O 1
ATOM 703 N N . PHE A 1 91 ? -0.954 -0.812 12.690 1.00 84.44 91 PHE A N 1
ATOM 704 C CA . PHE A 1 91 ? -0.439 0.438 13.239 1.00 84.44 91 PHE A CA 1
ATOM 705 C C . PHE A 1 91 ? -1.564 1.413 13.600 1.00 84.44 91 PHE A C 1
ATOM 707 O O . PHE A 1 91 ? -1.598 1.904 14.727 1.00 84.44 91 PHE A O 1
ATOM 714 N N . MET A 1 92 ? -2.514 1.651 12.692 1.00 82.19 92 MET A N 1
ATOM 715 C CA . MET A 1 92 ? -3.617 2.587 12.929 1.00 82.19 92 MET A CA 1
ATOM 716 C C . MET A 1 92 ? -4.545 2.114 14.047 1.00 82.19 92 MET A C 1
ATOM 718 O O . MET A 1 92 ? -4.897 2.909 14.916 1.00 82.19 92 MET A O 1
ATOM 722 N N . LEU A 1 93 ? -4.879 0.823 14.095 1.00 81.25 93 LEU A N 1
ATOM 723 C CA . LEU A 1 93 ? -5.718 0.260 15.155 1.00 81.25 93 LEU A CA 1
ATOM 724 C C . LEU A 1 93 ? -5.030 0.295 16.529 1.00 81.25 93 LEU A C 1
ATOM 726 O O . LEU A 1 93 ? -5.693 0.575 17.526 1.00 81.25 93 LEU A O 1
ATOM 730 N N . LYS A 1 94 ? -3.708 0.076 16.600 1.00 82.50 94 LYS A N 1
ATOM 731 C CA . LYS A 1 94 ? -2.939 0.258 17.846 1.00 82.50 94 LYS A CA 1
ATOM 732 C C . LYS A 1 94 ? -2.844 1.730 18.247 1.00 82.50 94 LYS A C 1
ATOM 734 O O . LYS A 1 94 ? -3.029 2.054 19.415 1.00 82.50 94 LYS A O 1
ATOM 739 N N . LYS A 1 95 ? -2.597 2.627 17.287 1.00 81.31 95 LYS A N 1
ATOM 740 C CA . LYS A 1 95 ? -2.511 4.079 17.517 1.00 81.31 95 LYS A CA 1
ATOM 741 C C . LYS A 1 95 ? -3.809 4.649 18.096 1.00 81.31 95 LYS A C 1
ATOM 743 O O . LYS A 1 95 ? -3.751 5.546 18.927 1.00 81.31 95 LYS A O 1
ATOM 748 N N . HIS A 1 96 ? -4.957 4.107 17.690 1.00 77.06 96 HIS A N 1
ATOM 749 C CA . HIS A 1 96 ? -6.278 4.515 18.180 1.00 77.06 96 HIS A CA 1
ATOM 750 C C . HIS A 1 96 ? -6.789 3.661 19.356 1.00 77.06 96 HIS A C 1
ATOM 752 O O . HIS A 1 96 ? -7.958 3.767 19.712 1.00 77.06 96 HIS A O 1
ATOM 758 N N . GLY A 1 97 ? -5.946 2.809 19.955 1.00 72.62 97 GLY A N 1
ATOM 759 C CA . GLY A 1 97 ? -6.292 2.026 21.149 1.00 72.62 97 GLY A CA 1
ATOM 760 C C . GLY A 1 97 ? -7.324 0.910 20.938 1.00 72.62 97 GLY A C 1
ATOM 761 O O . GLY A 1 97 ? -7.805 0.346 21.913 1.00 72.62 97 GLY A O 1
ATOM 762 N N . ILE A 1 98 ? -7.660 0.572 19.688 1.00 74.56 98 ILE A N 1
ATOM 763 C CA . ILE A 1 98 ? -8.629 -0.487 19.345 1.00 74.56 98 ILE A CA 1
ATOM 764 C C . ILE A 1 98 ? -8.014 -1.877 19.529 1.00 74.56 98 ILE A C 1
ATOM 766 O O . ILE A 1 98 ? -8.685 -2.817 19.949 1.00 74.56 98 ILE A O 1
ATOM 770 N N . LEU A 1 99 ? -6.728 -2.015 19.199 1.00 75.50 99 LEU A N 1
ATOM 771 C CA . LEU A 1 99 ? -5.953 -3.228 19.450 1.00 75.50 99 LEU A CA 1
ATOM 772 C C . LEU A 1 99 ? -5.080 -3.035 20.691 1.00 75.50 99 LEU A C 1
ATOM 774 O O . LEU A 1 99 ? -4.343 -2.053 20.797 1.00 75.50 99 LEU A O 1
ATOM 778 N N . GLY A 1 100 ? -5.094 -4.025 21.583 1.00 66.12 100 GLY A N 1
ATOM 779 C CA . GLY A 1 100 ? -4.114 -4.136 22.659 1.00 66.12 100 GLY A CA 1
ATOM 780 C C . GLY A 1 100 ? -2.693 -4.306 22.109 1.00 66.12 100 GLY A C 1
ATOM 781 O O . GLY A 1 100 ? -2.491 -4.799 20.992 1.00 66.12 100 GLY A O 1
ATOM 782 N N . ARG A 1 101 ? -1.683 -3.921 22.903 1.00 58.00 101 ARG A N 1
ATOM 783 C CA . ARG A 1 101 ? -0.256 -3.943 22.507 1.00 58.00 101 ARG A CA 1
ATOM 784 C C . ARG A 1 101 ? 0.194 -5.286 21.922 1.00 58.00 101 ARG A C 1
ATOM 786 O O . ARG A 1 101 ? 0.971 -5.286 20.965 1.00 58.00 101 ARG A O 1
ATOM 793 N N . GLU A 1 102 ? -0.349 -6.384 22.441 1.00 60.31 102 GLU A N 1
ATOM 794 C CA . GLU A 1 102 ? 0.005 -7.766 22.086 1.00 60.31 102 GLU A CA 1
ATOM 795 C C . GLU A 1 102 ? -0.917 -8.402 21.036 1.00 60.31 102 GLU A C 1
ATOM 797 O O . GLU A 1 102 ? -0.614 -9.463 20.500 1.00 60.31 102 GLU A O 1
ATOM 802 N N . THR A 1 103 ? -2.026 -7.748 20.680 1.00 71.38 103 THR A N 1
ATOM 803 C CA . THR A 1 103 ? -2.955 -8.294 19.685 1.00 71.38 103 THR A CA 1
ATOM 804 C C . THR A 1 103 ? -2.492 -8.005 18.254 1.00 71.38 103 THR A C 1
ATOM 806 O O . THR A 1 103 ? -2.140 -6.872 17.894 1.00 71.38 103 THR A O 1
ATOM 809 N N . THR A 1 104 ? -2.494 -9.046 17.420 1.00 74.75 104 THR A N 1
ATOM 810 C CA . THR A 1 104 ? -2.230 -8.943 15.979 1.00 74.75 104 THR A CA 1
ATOM 811 C C . THR A 1 104 ? -3.534 -8.684 15.237 1.00 74.75 104 THR A C 1
ATOM 813 O O . THR A 1 104 ? -4.570 -9.273 15.548 1.00 74.75 104 THR A O 1
ATOM 816 N N . TYR A 1 105 ? -3.481 -7.794 14.248 1.00 76.56 105 TYR A N 1
ATOM 817 C CA . TYR A 1 105 ? -4.627 -7.513 13.395 1.00 76.56 105 TYR A CA 1
ATOM 818 C C . TYR A 1 105 ? -5.021 -8.759 12.591 1.00 76.56 105 TYR A C 1
ATOM 820 O O . TYR A 1 105 ? -4.185 -9.361 11.918 1.00 76.56 105 TYR A O 1
ATOM 828 N N . SER A 1 106 ? -6.307 -9.110 12.624 1.00 77.25 106 SER A N 1
ATOM 829 C CA . SER A 1 106 ? -6.897 -10.109 11.736 1.00 77.25 106 SER A CA 1
ATOM 830 C C . SER A 1 106 ? -7.920 -9.450 10.823 1.00 77.25 106 SER A C 1
ATOM 832 O O . SER A 1 106 ? -8.905 -8.882 11.295 1.00 77.25 106 SER A O 1
ATOM 834 N N . ARG A 1 107 ? -7.724 -9.570 9.505 1.00 76.19 107 ARG A N 1
ATOM 835 C CA . ARG A 1 107 ? -8.663 -9.038 8.502 1.00 76.19 107 ARG A CA 1
ATOM 836 C C . ARG A 1 107 ? -10.070 -9.623 8.661 1.00 76.19 107 ARG A C 1
ATOM 838 O O . ARG A 1 107 ? -11.041 -8.910 8.451 1.00 76.19 107 ARG A O 1
ATOM 845 N N . ASN A 1 108 ? -10.177 -10.875 9.106 1.00 79.12 108 ASN A N 1
ATOM 846 C CA . ASN A 1 108 ? -11.461 -11.552 9.312 1.00 79.12 108 ASN A CA 1
ATOM 847 C C . ASN A 1 108 ? -12.268 -10.966 10.482 1.00 79.12 108 ASN A C 1
ATOM 849 O O . ASN A 1 108 ? -13.471 -11.175 10.542 1.00 79.12 108 ASN A O 1
ATOM 853 N N . ARG A 1 109 ? -11.619 -10.232 11.397 1.00 79.81 109 ARG A N 1
ATOM 854 C CA . ARG A 1 109 ? -12.251 -9.589 12.562 1.00 79.81 109 ARG A CA 1
ATOM 855 C C . ARG A 1 109 ? -12.432 -8.081 12.385 1.00 79.81 109 ARG A C 1
ATOM 857 O O 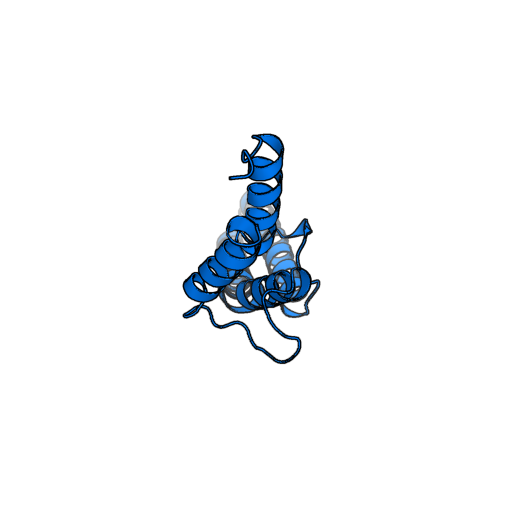. ARG A 1 109 ? -12.684 -7.369 13.352 1.00 79.81 109 ARG A O 1
ATOM 864 N N . LEU A 1 110 ? -12.279 -7.567 11.162 1.00 78.69 110 LEU A N 1
ATOM 865 C CA . LEU A 1 110 ? -12.367 -6.129 10.899 1.00 78.69 110 LEU A CA 1
ATOM 866 C C . LEU A 1 110 ? -13.719 -5.540 11.329 1.00 78.69 110 LEU A C 1
ATOM 868 O O . LEU A 1 110 ? -13.746 -4.472 11.938 1.00 78.69 110 LEU A O 1
ATOM 872 N N . GLU A 1 111 ? -14.818 -6.244 11.056 1.00 79.31 111 GLU A N 1
ATOM 873 C CA . GLU A 1 111 ? -16.163 -5.815 11.462 1.00 79.31 111 GLU A CA 1
ATOM 874 C C . GLU A 1 111 ? -16.358 -5.858 12.984 1.00 79.31 111 GLU A C 1
ATOM 876 O O . GLU A 1 111 ? -16.996 -4.965 13.549 1.00 79.31 111 GLU A O 1
ATOM 881 N N . ASP A 1 112 ? -15.719 -6.807 13.675 1.00 81.38 112 ASP A N 1
ATOM 882 C CA . ASP A 1 112 ? -15.725 -6.869 15.140 1.00 81.38 112 ASP A CA 1
ATOM 883 C C . ASP A 1 112 ? -15.004 -5.655 15.741 1.00 81.38 112 ASP A C 1
ATOM 885 O O . ASP A 1 112 ? -15.510 -5.028 16.672 1.00 81.38 112 ASP A O 1
ATOM 889 N N . TYR A 1 113 ? -13.850 -5.267 15.178 1.00 80.50 113 TYR A N 1
ATOM 890 C CA . TYR A 1 113 ? -13.100 -4.087 15.622 1.00 80.50 113 TYR A CA 1
ATOM 891 C C . TYR A 1 113 ? -13.880 -2.788 15.398 1.00 80.50 113 TYR A C 1
ATOM 893 O O . TYR A 1 113 ? -13.916 -1.933 16.285 1.00 80.50 113 TYR A O 1
ATOM 901 N N . LYS A 1 114 ? -14.533 -2.643 14.237 1.00 81.69 114 LYS A N 1
ATOM 902 C CA . LYS A 1 114 ? -15.406 -1.496 13.937 1.00 81.69 114 LYS A CA 1
ATOM 903 C C . LYS A 1 114 ? -16.558 -1.412 14.933 1.00 81.69 114 LYS A C 1
ATOM 905 O O . LYS A 1 114 ? -16.808 -0.348 15.495 1.00 81.69 114 LYS A O 1
ATOM 910 N N . SER A 1 115 ? -17.222 -2.540 15.179 1.00 80.19 115 SER A N 1
ATOM 911 C CA . SER A 1 115 ? -18.361 -2.634 16.094 1.00 80.19 115 SER A CA 1
ATOM 912 C C . SER A 1 115 ? -17.964 -2.332 17.540 1.00 80.19 115 SER A C 1
ATOM 914 O O . SER A 1 115 ? -18.671 -1.602 18.233 1.00 80.19 115 SER A O 1
ATOM 916 N N . ALA A 1 116 ? -16.820 -2.849 17.997 1.00 80.19 116 ALA A N 1
ATOM 917 C CA . ALA A 1 116 ? -16.288 -2.571 19.328 1.00 80.19 116 ALA A CA 1
ATOM 918 C C . ALA A 1 116 ? -15.948 -1.082 19.508 1.00 80.19 11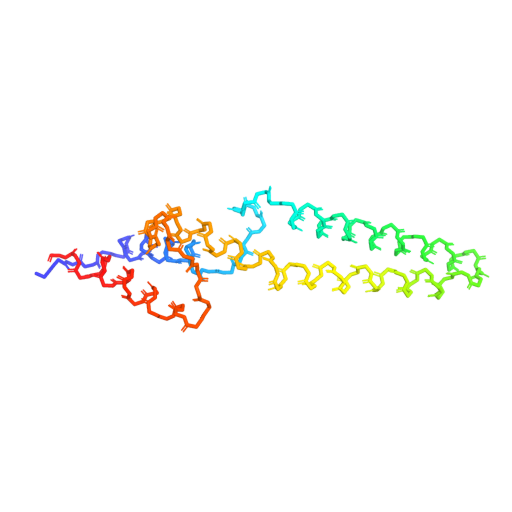6 ALA A C 1
ATOM 920 O O . ALA A 1 116 ? -16.327 -0.485 20.516 1.00 80.19 116 ALA A O 1
ATOM 921 N N . TRP A 1 117 ? -15.301 -0.465 18.514 1.00 82.00 117 TRP A N 1
ATOM 922 C CA . TRP A 1 117 ? -14.961 0.957 18.562 1.00 82.00 117 TRP A CA 1
ATOM 923 C C . TRP A 1 117 ? -16.205 1.852 18.559 1.00 82.00 117 TRP A C 1
ATOM 925 O O . TRP A 1 117 ? -16.294 2.768 19.378 1.00 82.00 117 TRP A O 1
ATOM 935 N N . LEU A 1 118 ? -17.191 1.555 17.699 1.00 79.94 118 LEU A N 1
ATOM 936 C CA . LEU A 1 118 ? -18.465 2.281 17.646 1.00 79.94 118 LEU A CA 1
ATOM 937 C C . LEU A 1 118 ? -19.212 2.186 18.978 1.00 79.94 118 LEU A C 1
ATOM 939 O O . LEU A 1 118 ? -19.659 3.207 19.485 1.00 79.94 118 LEU A O 1
ATOM 943 N N . LYS A 1 119 ? -19.282 1.002 19.604 1.00 79.06 119 LYS A N 1
ATOM 944 C CA . LYS A 1 119 ? -19.883 0.855 20.941 1.00 79.06 119 LYS A CA 1
ATOM 945 C C . LYS A 1 119 ? -19.170 1.718 21.983 1.00 79.06 119 LYS A C 1
ATOM 947 O O . LYS A 1 119 ? -19.838 2.388 22.756 1.00 79.06 119 LYS A O 1
ATOM 952 N N . GLN A 1 120 ? -17.840 1.760 21.987 1.00 75.75 120 GLN A N 1
ATOM 953 C CA . GLN A 1 120 ? -17.094 2.590 22.941 1.00 75.75 120 GLN A CA 1
ATOM 954 C C . GLN A 1 120 ? -17.275 4.098 22.728 1.00 75.75 120 GLN A C 1
ATOM 956 O O . GLN A 1 120 ? -17.181 4.844 23.692 1.00 75.75 120 GLN A O 1
ATOM 961 N N . HIS A 1 121 ? -17.518 4.557 21.498 1.00 73.44 121 HIS A N 1
ATOM 962 C CA . HIS A 1 121 ? -17.578 5.992 21.181 1.00 73.44 121 HIS A CA 1
ATOM 963 C C . HIS A 1 121 ? -19.004 6.536 21.017 1.00 73.44 121 HIS A C 1
ATOM 965 O O . HIS A 1 121 ? -19.193 7.746 21.077 1.00 73.44 121 HIS A O 1
ATOM 971 N N . ILE A 1 122 ? -19.994 5.660 20.811 1.00 71.56 122 ILE A N 1
ATOM 972 C CA . ILE A 1 122 ? -21.415 6.013 20.666 1.00 71.56 122 ILE A CA 1
ATOM 973 C C . ILE A 1 122 ? -22.221 5.610 21.911 1.00 71.56 122 ILE A C 1
ATOM 975 O O . ILE A 1 122 ? -23.103 6.361 22.305 1.00 71.56 122 ILE A O 1
ATOM 979 N N . ASN A 1 123 ? -21.908 4.475 22.561 1.00 56.31 123 ASN A N 1
ATOM 980 C CA . ASN A 1 123 ? -22.595 4.040 23.792 1.00 56.31 123 ASN A CA 1
ATOM 981 C C . ASN A 1 123 ? -21.872 4.441 25.089 1.00 56.31 123 ASN A C 1
ATOM 983 O O . ASN A 1 123 ? -22.390 4.145 26.161 1.00 56.31 123 ASN A O 1
ATOM 987 N N . ALA A 1 124 ? -20.709 5.099 25.036 1.00 43.12 124 ALA A N 1
ATOM 988 C CA . ALA A 1 124 ? -20.198 5.821 26.203 1.00 43.12 124 ALA A CA 1
ATOM 989 C C . ALA A 1 124 ? -20.971 7.145 26.335 1.00 43.12 124 ALA A C 1
ATOM 991 O O . ALA A 1 124 ? -20.528 8.203 25.889 1.00 43.12 124 ALA A O 1
ATOM 992 N N . SER A 1 125 ? -22.177 7.033 26.885 1.00 36.94 125 SER A N 1
ATOM 993 C CA . SER A 1 125 ? -22.960 8.094 27.520 1.00 36.94 125 SER A CA 1
ATOM 994 C C . SER A 1 125 ? -23.336 7.611 28.909 1.00 36.94 125 SER A C 1
ATOM 996 O O . SER A 1 125 ? -23.808 6.456 29.000 1.00 36.94 125 SER A O 1
#

=== Feature glossary ===
Key to the feature types in this record:

pLDDT. pLDDT is the predicted lDDT-Cα score: AlphaFold's confidence that the local environment of each residue (all inter-atomic distances within 15 Å) is correctly placed. It is a per-residue number between 0 and 100, with higher meaning more reliable.

Radius of gyration, Cα contacts, bounding box. The geometric summary reports three shape descriptors. Rg (radius of gyration) measures how spread out the Cα atoms are about their centre of mass; compact globular proteins have small Rg, elongated or unfolded ones large. Cα contacts (<8 Å, |i−j|>4) count long-range residue pairs in spatial proximity — high for tightly packed folds, near zero for rods or random coil. The bounding-box extents give the protein's footprint along x, y, z in Å.

Backbone torsions (φ/ψ). Backbone dihedral angles. Every residue except chain termini has a φ (preceding-C → N → Cα → C) and a ψ (N → Cα → C → next-N). They are reported in degrees following the IUPAC sign convention. Secondary structure is essentially a statement about which (φ, ψ) basin each residue occupies.

Contact-map, Ramachandran, and PAE plots. Plot images: a contact map (which residues are close in 3D, as an N×N binary image), a Ramachandran scatter (backbone torsion angles, revealing secondary-structure composition at a glance), and — for AlphaFold structures — a PAE heatmap (pairwise prediction confidence).

Predicted aligned error. Predicted Aligned Error (PAE) is an AlphaFold confidence matrix: entry (i, j) is the expected error in the position of residue j, in ångströms, when the prediction is superimposed on the true structure at residue i. Low PAE within a block of residues means that block is internally rigid and well-predicted; high PAE between two blocks means their relative placement is uncertain even if each block individually is confident.

Secondary structure (3-state, P-SEA). Three-state secondary structure (P-SEA) collapses the eight DSSP classes into helix (a), strand (b), and coil (c). P-SEA assigns these from Cα geometry alone — distances and angles — without requiring backbone oxygens, so it works on any Cα trace.

Solvent-accessible surface area. Solvent-accessible surface area (SASA) is the area in Å² traced out by the centre of a 1.4 Å probe sphere (a water molecule) rolled over the protein's van der Waals surface (Shrake–Rupley / Lee–Richards construction). Buried residues have near-zero SASA; fully exposed residues can exceed 200 Å². The total SASA scales roughly with the number of surface residues.

Foldseek 3Di. The Foldseek 3Di string encodes local tertiary geometry as a 20-letter alphabet — one character per residue — derived from the relative positions of nearby Cα atoms. Unlike the amino-acid sequence, 3Di is a direct function of the 3D structure, so two proteins with the same fold have similar 3Di strings even at low sequence identity.

B-factor. For experimental (PDB) structures, the B-factor (temperature factor) quantifies the positional spread of each atom in the crystal — a combination of thermal vibration and static disorder — in units of Å². High B-factors mark flexible loops or poorly resolved regions; low B-factors mark the rigid, well-ordered core.

mmCIF coordinates. The mmCIF block holds the 3D Cartesian coordinates of each backbone atom (N, Cα, C, O) in ångströms. mmCIF is the PDB's canonical archive format — a tagged-loop text representation of the atomic model.

InterPro / GO / CATH / organism. Functional annotations link the protein to curated databases. InterPro entries identify conserved domains and families by matching the sequence against member-database signatures (Pfam, PROSITE, CDD, …). Gene Ontology (GO) terms describe molecular function, biological process, and cellular component in a controlled vocabulary. CATH places the structure in a hierarchical fold classification (Class/Architecture/Topology/Homologous-superfamily). The organism is the source species.

Rendered structure images. Structure images are PyMOL renders from six orthogonal camera directions. Cartoon representation draws helices as coils and strands as arrows; sticks shows the backbone as bonds; surface shows the solvent-excluded envelope. Rainbow coloring maps sequence position to hue (blue→red, N→C); chain coloring assigns a distinct color per polypeptide.

Sequence. This is the polypeptide sequence — one letter per residue, N-terminus first. Length ranges from a few dozen residues for small domains to over a thousand for large multi-domain proteins.

Secondary structure (8-state, DSSP). The SS8 string is DSSP's per-residue secondary-structure call. α-helix (H) means an i→i+4 H-bond ladder; β-strand (E) means the residue participates in a β-sheet; 3₁₀ (G) and π (I) are tighter and wider helices; T/S are turns/bends; '-' is loop.

Nearest PDB structures. Structural nearest neighbors (via Foldseek easy-search vs the PDB). Reported per hit: target PDB id, E-value, and alignment TM-score. A TM-score above ~0.5 is the conventional threshold for 'same fold'.